Protein AF-A0AAV6YRN5-F1 (afdb_monomer_lite)

InterPro domains:
  IPR001936 Ras GTPase-activating domain [PF00616] (3-54)
  IPR001936 Ras GTPase-activating domain [PS50018] (1-71)
  IPR008936 Rho GTPase activation protein [G3DSA:1.10.506.10] (1-69)
  IPR008936 Rho GTPase activation protein [SSF48350] (2-67)
  IPR039360 Ras GTPase-activating protein [PTHR10194] (1-67)

Sequence (71 aa):
MFSKEVELADSMQTLFRGNSLASKIMTFCFKVYGATYLQKLLEPLLRVIIMAPEWQHVSFEVDSTRFEVLF

Secondary structure (DSSP, 8-state):
-HHHHHHH-SSGGGTT-S--HHHHHHHHHHHHHHHHHHHHHHHHHHHHHHHSGGGTT------GGGS----

Radius of gyration: 20.01 Å; chains: 1; bounding box: 34×36×50 Å

Foldseek 3Di:
DQVVQVVPDPDPVCRLVDDDPVVVVVVVVCCVVVVVVCCVVCVVVVCCCPPPPVNPPDDPDPDPVPPPPPD

Structure (mmCIF, N/CA/C/O backbone):
data_AF-A0AAV6YRN5-F1
#
_entry.id   AF-A0AAV6YRN5-F1
#
loop_
_atom_site.group_PDB
_atom_site.id
_atom_site.type_symbol
_atom_site.label_atom_id
_atom_site.label_alt_id
_atom_site.label_comp_id
_atom_site.label_asym_id
_atom_site.label_entity_id
_atom_site.label_seq_id
_atom_site.pdbx_PDB_ins_code
_atom_site.Cartn_x
_atom_site.Cartn_y
_atom_site.Cartn_z
_atom_site.occupancy
_atom_site.B_iso_or_equiv
_atom_site.auth_seq_id
_atom_site.auth_comp_id
_atom_site.auth_asym_id
_atom_site.auth_atom_id
_atom_site.pdbx_PDB_model_num
ATOM 1 N N . MET A 1 1 ? 12.841 3.079 -16.981 1.00 84.38 1 MET A N 1
ATOM 2 C CA . MET A 1 1 ? 12.746 2.184 -15.803 1.00 84.38 1 MET A CA 1
ATOM 3 C C . MET A 1 1 ? 11.423 1.428 -15.810 1.00 84.38 1 MET A C 1
ATOM 5 O O . MET A 1 1 ? 11.469 0.227 -15.997 1.00 84.38 1 MET A O 1
ATOM 9 N N . PHE A 1 2 ? 10.263 2.091 -15.711 1.00 89.25 2 PHE A N 1
ATOM 10 C CA . PHE A 1 2 ? 8.962 1.396 -15.716 1.00 89.25 2 PHE A CA 1
ATOM 11 C C . PHE A 1 2 ? 8.642 0.665 -17.024 1.00 89.25 2 PHE A C 1
ATOM 13 O O . PHE A 1 2 ? 8.226 -0.481 -16.959 1.00 89.25 2 PHE A O 1
ATOM 20 N N . SER A 1 3 ? 8.934 1.250 -18.191 1.00 92.88 3 SER A N 1
ATOM 21 C CA . SER A 1 3 ? 8.752 0.556 -19.479 1.00 92.88 3 SER A CA 1
ATOM 22 C C . SER A 1 3 ? 9.553 -0.747 -19.559 1.00 92.88 3 SER A C 1
ATOM 24 O O . SER A 1 3 ? 9.031 -1.759 -19.998 1.00 92.88 3 SER A O 1
ATOM 26 N N . LYS A 1 4 ? 10.779 -0.752 -19.020 1.00 90.31 4 LYS A N 1
ATOM 27 C CA . LYS A 1 4 ? 11.628 -1.949 -18.959 1.00 90.31 4 LYS A CA 1
ATOM 28 C C . LYS A 1 4 ? 11.072 -3.013 -18.008 1.00 90.31 4 LYS A C 1
ATOM 30 O O . LYS A 1 4 ? 11.200 -4.195 -18.280 1.00 90.31 4 LYS A O 1
ATOM 35 N N . GLU A 1 5 ? 10.462 -2.607 -16.897 1.00 91.12 5 GLU A N 1
ATOM 36 C CA . GLU A 1 5 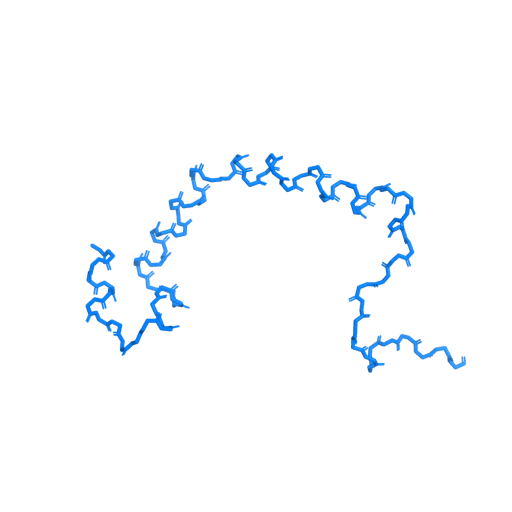? 9.785 -3.549 -15.997 1.00 91.12 5 GLU A CA 1
ATOM 37 C C . GLU A 1 5 ? 8.558 -4.183 -16.674 1.00 91.12 5 GLU A C 1
ATOM 39 O O . GLU A 1 5 ? 8.317 -5.372 -16.509 1.00 91.12 5 GLU A O 1
ATOM 44 N N . VAL A 1 6 ? 7.815 -3.400 -17.468 1.00 94.25 6 VAL A N 1
ATOM 45 C CA . VAL A 1 6 ? 6.663 -3.878 -18.252 1.00 94.25 6 VAL A CA 1
ATOM 46 C C . VAL A 1 6 ? 7.094 -4.854 -19.340 1.00 94.25 6 VAL A C 1
ATOM 48 O O . VAL A 1 6 ? 6.472 -5.897 -19.492 1.00 94.25 6 VAL A O 1
ATOM 51 N N . GLU A 1 7 ? 8.169 -4.544 -20.063 1.00 93.62 7 GLU A N 1
ATOM 52 C CA . GLU A 1 7 ? 8.728 -5.417 -21.103 1.00 93.62 7 GLU A CA 1
ATOM 53 C C . GLU A 1 7 ? 9.208 -6.770 -20.557 1.00 93.62 7 GLU A C 1
ATOM 55 O O . GLU A 1 7 ? 9.158 -7.767 -21.271 1.00 93.62 7 GLU A O 1
ATOM 60 N N . LEU A 1 8 ? 9.684 -6.810 -19.308 1.00 90.69 8 LEU A N 1
ATOM 61 C CA . LEU A 1 8 ? 10.233 -8.014 -18.675 1.00 90.69 8 LEU A CA 1
ATOM 62 C C . LEU A 1 8 ? 9.198 -8.833 -17.891 1.00 90.69 8 LEU A C 1
ATOM 64 O O . LEU A 1 8 ? 9.527 -9.917 -17.416 1.00 90.69 8 LEU A O 1
ATOM 68 N N . ALA A 1 9 ? 7.983 -8.321 -17.695 1.00 90.44 9 ALA A N 1
ATOM 69 C CA . ALA A 1 9 ? 6.964 -9.013 -16.921 1.00 90.44 9 ALA A CA 1
ATOM 70 C C . ALA A 1 9 ? 6.276 -10.104 -17.757 1.00 90.44 9 ALA A C 1
ATOM 72 O O . ALA A 1 9 ? 5.727 -9.825 -18.819 1.00 90.44 9 ALA A O 1
ATOM 73 N N . ASP A 1 10 ? 6.220 -11.328 -17.224 1.00 90.12 10 ASP A N 1
ATOM 74 C CA . ASP A 1 10 ? 5.537 -12.459 -17.877 1.00 90.12 10 ASP A CA 1
ATOM 75 C C . ASP A 1 10 ? 4.024 -12.234 -18.041 1.00 90.12 10 ASP A C 1
ATOM 77 O O . ASP A 1 10 ? 3.379 -12.811 -18.915 1.00 90.12 10 ASP A O 1
ATOM 81 N N . SER A 1 11 ? 3.428 -11.423 -17.161 1.00 93.50 11 SER A N 1
ATOM 82 C CA . SER A 1 11 ? 2.001 -11.112 -17.171 1.00 93.50 11 SER A CA 1
ATOM 83 C C . SER A 1 11 ? 1.717 -9.790 -16.457 1.00 93.50 11 SER A C 1
ATOM 85 O O . SER A 1 11 ? 2.506 -9.318 -15.635 1.00 93.50 11 SER A O 1
ATOM 87 N N . MET A 1 12 ? 0.544 -9.206 -16.698 1.00 92.25 12 MET A N 1
ATOM 88 C CA . MET A 1 12 ? 0.126 -7.989 -15.991 1.00 92.25 12 MET A CA 1
ATOM 89 C C . MET A 1 12 ? -0.003 -8.214 -14.473 1.00 92.25 12 MET A C 1
ATOM 91 O O . MET A 1 12 ? 0.222 -7.300 -13.686 1.00 92.25 12 MET A O 1
ATOM 95 N N . GLN A 1 13 ? -0.330 -9.435 -14.046 1.00 93.88 13 GLN A N 1
ATOM 96 C CA . GLN A 1 13 ? -0.560 -9.805 -12.649 1.00 93.88 13 GLN A CA 1
ATOM 97 C C . GLN A 1 13 ? 0.721 -9.821 -11.800 1.00 93.88 13 GLN A C 1
ATOM 99 O O . GLN A 1 13 ? 0.626 -9.791 -10.566 1.00 93.88 13 GLN A O 1
ATOM 104 N N . THR A 1 14 ? 1.898 -9.901 -12.430 1.00 92.31 14 THR A N 1
ATOM 105 C CA . THR A 1 14 ? 3.209 -9.909 -11.757 1.00 92.31 14 THR A CA 1
ATOM 106 C C . THR A 1 14 ? 3.894 -8.543 -11.772 1.00 92.31 14 THR A C 1
ATOM 108 O O . THR A 1 14 ? 4.864 -8.330 -11.039 1.00 92.31 14 THR A O 1
ATOM 111 N N . LEU A 1 15 ? 3.368 -7.592 -12.547 1.00 93.69 15 LEU A N 1
ATOM 112 C CA . LEU A 1 15 ? 3.950 -6.271 -12.730 1.00 93.69 15 LEU A CA 1
ATOM 113 C C . LEU A 1 15 ? 3.998 -5.478 -11.411 1.00 93.69 15 LEU A C 1
ATOM 115 O O . LEU A 1 15 ? 2.991 -5.333 -10.721 1.00 93.69 15 LEU A O 1
ATOM 119 N N . PHE A 1 16 ? 5.183 -4.965 -11.060 1.00 91.38 16 PHE A N 1
ATOM 120 C CA . PHE A 1 16 ? 5.462 -4.213 -9.821 1.00 91.38 16 PHE A CA 1
ATOM 121 C C . PHE A 1 16 ? 5.085 -4.925 -8.511 1.00 91.38 16 PHE A C 1
ATOM 123 O O . PHE A 1 16 ? 4.973 -4.294 -7.461 1.00 91.38 16 PHE A O 1
ATOM 130 N N . ARG A 1 17 ? 4.900 -6.250 -8.547 1.00 91.44 17 ARG A N 1
ATOM 131 C CA . ARG A 1 17 ? 4.507 -7.043 -7.373 1.00 91.44 17 ARG A CA 1
ATOM 132 C C . ARG A 1 17 ? 5.700 -7.534 -6.544 1.00 91.44 17 ARG A C 1
ATOM 134 O O . ARG A 1 17 ? 5.517 -8.103 -5.473 1.00 91.44 17 ARG A O 1
ATOM 141 N N . GLY A 1 18 ? 6.917 -7.346 -7.057 1.00 88.50 18 GLY A N 1
ATOM 142 C CA . GLY A 1 18 ? 8.170 -7.773 -6.436 1.00 88.50 18 GLY A CA 1
ATOM 143 C C . GLY A 1 18 ? 8.994 -6.628 -5.839 1.00 88.50 18 GLY A C 1
ATOM 144 O O . GLY A 1 18 ? 8.577 -5.477 -5.773 1.00 88.50 18 GLY A O 1
ATOM 145 N N . ASN A 1 19 ? 10.226 -6.945 -5.437 1.00 93.56 19 ASN A N 1
ATOM 146 C CA . ASN A 1 19 ? 11.172 -6.004 -4.820 1.00 93.56 19 ASN A CA 1
ATOM 147 C C . ASN A 1 19 ? 12.207 -5.440 -5.809 1.00 93.56 19 ASN A C 1
ATOM 149 O O . ASN A 1 19 ? 13.340 -5.136 -5.426 1.00 93.56 19 ASN A O 1
ATOM 153 N N . 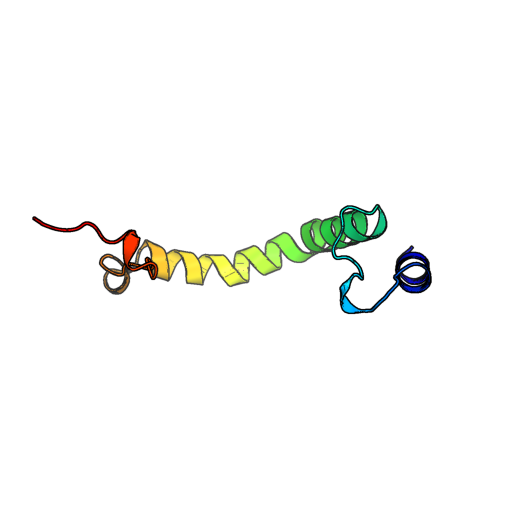SER A 1 20 ? 11.837 -5.315 -7.081 1.00 95.38 20 SER A N 1
ATOM 154 C CA . SER A 1 20 ? 12.713 -4.762 -8.112 1.00 95.38 20 SER A CA 1
ATOM 155 C C . SER A 1 20 ? 13.076 -3.300 -7.842 1.00 95.38 20 SER A C 1
ATOM 157 O O . SER A 1 20 ? 12.423 -2.591 -7.067 1.00 95.38 20 SER A O 1
ATOM 159 N N . LEU A 1 21 ? 14.116 -2.816 -8.525 1.00 95.50 21 LEU A N 1
ATOM 160 C CA . LEU A 1 21 ? 14.508 -1.410 -8.453 1.00 95.50 21 LEU A CA 1
ATOM 161 C C . LEU A 1 21 ? 13.364 -0.482 -8.887 1.00 95.50 21 LEU A C 1
ATOM 163 O O . LEU A 1 21 ? 13.123 0.528 -8.232 1.00 95.50 21 LEU A O 1
ATOM 167 N N . ALA A 1 22 ? 12.626 -0.838 -9.943 1.00 95.62 22 ALA A N 1
ATOM 168 C CA . ALA A 1 22 ? 11.484 -0.059 -10.405 1.00 95.62 22 ALA A CA 1
ATOM 169 C C . ALA A 1 22 ? 10.391 0.038 -9.326 1.00 95.62 22 ALA A C 1
ATOM 171 O O . ALA A 1 22 ? 9.935 1.136 -9.013 1.00 95.62 22 ALA A O 1
ATOM 172 N N . SER A 1 23 ? 10.041 -1.081 -8.689 1.00 96.25 23 SER A N 1
ATOM 173 C CA . SER A 1 23 ? 9.028 -1.121 -7.622 1.00 96.25 23 SER A CA 1
ATOM 174 C C . SER A 1 23 ? 9.454 -0.312 -6.388 1.00 96.25 23 SER A C 1
ATOM 176 O O . SER A 1 23 ? 8.645 0.395 -5.780 1.00 96.25 23 SER A O 1
ATOM 178 N N . LYS A 1 24 ? 10.753 -0.328 -6.054 1.00 97.06 24 LYS A N 1
ATOM 179 C CA . LYS A 1 24 ? 11.329 0.501 -4.981 1.00 97.06 24 LYS A CA 1
ATOM 180 C C . LYS A 1 24 ? 11.296 1.992 -5.318 1.00 97.06 24 LYS A C 1
ATOM 182 O O . LYS A 1 24 ? 10.928 2.786 -4.458 1.00 97.06 24 LYS A O 1
ATOM 187 N N . ILE A 1 25 ? 11.635 2.374 -6.552 1.00 97.44 25 ILE A N 1
ATOM 188 C CA . ILE A 1 25 ? 11.548 3.767 -7.018 1.00 97.44 25 ILE A CA 1
ATOM 189 C C . ILE A 1 25 ? 10.097 4.252 -6.966 1.00 97.44 25 ILE A C 1
ATOM 191 O O . ILE A 1 25 ? 9.834 5.323 -6.427 1.00 97.44 25 ILE A O 1
ATOM 195 N N . MET A 1 26 ? 9.148 3.450 -7.453 1.00 97.00 26 MET A N 1
ATOM 196 C CA . MET A 1 26 ? 7.720 3.773 -7.403 1.00 97.00 26 MET A CA 1
ATOM 197 C C . MET A 1 26 ? 7.241 3.992 -5.962 1.00 97.00 26 MET A C 1
ATOM 199 O O . MET A 1 26 ? 6.657 5.031 -5.654 1.00 97.00 26 MET A O 1
ATOM 203 N N . THR A 1 27 ? 7.557 3.056 -5.061 1.00 97.50 27 THR A N 1
ATOM 204 C CA . THR A 1 27 ? 7.242 3.173 -3.627 1.00 97.50 27 THR A CA 1
ATOM 205 C C . THR A 1 27 ? 7.869 4.424 -3.014 1.00 97.50 27 THR A C 1
ATOM 207 O O . THR A 1 27 ? 7.220 5.133 -2.245 1.00 97.50 27 THR A O 1
ATOM 210 N N . PHE A 1 28 ? 9.122 4.728 -3.363 1.00 97.81 28 PHE A N 1
ATOM 211 C CA . PHE A 1 28 ? 9.802 5.924 -2.881 1.00 97.81 28 PHE A CA 1
ATOM 212 C C . PHE A 1 28 ? 9.085 7.200 -3.333 1.00 97.81 28 PHE A C 1
ATOM 214 O O . PHE A 1 28 ? 8.810 8.054 -2.493 1.00 97.81 28 PHE A O 1
ATOM 221 N N . CYS A 1 29 ? 8.706 7.304 -4.610 1.00 97.81 29 CYS A N 1
ATOM 222 C CA . CYS A 1 29 ? 7.937 8.434 -5.130 1.00 97.81 29 CYS A CA 1
ATOM 223 C C . CYS A 1 29 ? 6.603 8.608 -4.389 1.00 97.81 29 CYS A C 1
ATOM 225 O O . CYS A 1 29 ? 6.297 9.714 -3.941 1.00 97.81 29 CYS A O 1
ATOM 227 N N . PHE A 1 30 ? 5.839 7.529 -4.183 1.00 98.19 30 PHE A N 1
ATOM 228 C CA . PHE A 1 30 ? 4.599 7.607 -3.405 1.00 98.19 30 PHE A CA 1
ATOM 229 C C . PHE A 1 30 ? 4.839 8.041 -1.963 1.00 98.19 30 PHE A C 1
ATOM 231 O O . PHE A 1 30 ? 4.071 8.834 -1.429 1.00 98.19 30 PHE A O 1
ATOM 238 N N . LYS A 1 31 ? 5.918 7.575 -1.333 1.00 97.62 31 LYS A N 1
ATOM 239 C CA . LYS A 1 31 ? 6.252 7.978 0.031 1.00 97.62 31 LYS A CA 1
ATOM 240 C C . LYS A 1 31 ? 6.577 9.468 0.111 1.00 97.62 31 LYS A C 1
ATOM 242 O O . LYS A 1 31 ? 5.991 10.163 0.932 1.00 97.62 31 LYS A O 1
ATOM 247 N N . VAL A 1 32 ? 7.494 9.967 -0.718 1.00 98.06 32 VAL A N 1
ATOM 248 C CA . VAL A 1 32 ? 7.971 11.356 -0.593 1.00 98.06 32 VAL A CA 1
ATOM 249 C C . VAL A 1 32 ? 6.928 12.385 -1.021 1.00 98.06 32 VAL A C 1
ATOM 251 O O . VAL A 1 32 ? 6.850 13.444 -0.408 1.00 98.06 32 VAL A O 1
ATOM 254 N N . TYR A 1 33 ? 6.096 12.072 -2.018 1.00 98.25 33 TYR A N 1
ATOM 255 C CA . TYR A 1 33 ? 5.078 13.005 -2.514 1.00 98.25 33 TYR A CA 1
ATOM 256 C C . TYR A 1 33 ? 3.687 12.768 -1.912 1.00 98.25 33 TYR A C 1
ATOM 258 O O . TYR A 1 33 ? 2.884 13.693 -1.835 1.00 98.25 33 TYR A O 1
ATOM 266 N N . GLY A 1 34 ? 3.390 11.546 -1.470 1.00 98.25 34 GLY A N 1
ATOM 267 C CA . GLY A 1 34 ? 2.071 11.148 -0.980 1.00 98.25 34 GLY A CA 1
ATOM 268 C C . GLY A 1 34 ? 1.935 11.084 0.541 1.00 98.25 34 GLY A C 1
ATOM 269 O O . GLY A 1 34 ? 0.808 10.992 1.018 1.00 98.25 34 GLY A O 1
ATOM 270 N N . ALA A 1 35 ? 3.022 11.157 1.321 1.00 98.25 35 ALA A N 1
ATOM 271 C CA . ALA A 1 35 ? 2.951 11.015 2.782 1.00 98.25 35 ALA A CA 1
ATOM 272 C C . ALA A 1 35 ? 1.977 12.005 3.436 1.00 98.25 35 ALA A C 1
ATOM 274 O O . ALA A 1 35 ? 1.100 11.596 4.193 1.00 98.25 35 ALA A O 1
ATOM 275 N N . THR A 1 36 ? 2.082 13.296 3.113 1.00 98.25 36 THR A N 1
ATOM 276 C CA . THR A 1 36 ? 1.184 14.317 3.675 1.00 98.25 36 THR A CA 1
ATOM 277 C C . THR A 1 36 ? -0.261 14.122 3.221 1.00 98.25 36 THR A C 1
ATOM 279 O O . THR A 1 36 ? -1.182 14.360 3.999 1.00 98.25 36 THR A O 1
ATOM 282 N N . TYR A 1 37 ? -0.474 13.674 1.981 1.00 98.50 37 TYR A N 1
ATOM 283 C CA . TYR A 1 37 ? -1.808 13.355 1.476 1.00 98.50 37 TYR A CA 1
ATOM 284 C C . TYR A 1 37 ? -2.430 12.192 2.260 1.00 98.50 37 TYR A C 1
ATOM 286 O O . TYR A 1 37 ? -3.522 12.342 2.804 1.00 98.50 37 TYR A O 1
ATOM 294 N N . LEU A 1 38 ? -1.710 11.070 2.386 1.00 98.62 38 LEU A N 1
ATOM 295 C CA . LEU A 1 38 ? -2.184 9.895 3.117 1.00 98.62 38 LEU A CA 1
ATOM 296 C C . LEU A 1 38 ? -2.424 10.197 4.593 1.00 98.62 38 LEU A C 1
ATOM 298 O O . LEU A 1 38 ? -3.436 9.766 5.134 1.00 98.62 38 LEU A O 1
ATOM 302 N N . GLN A 1 39 ? -1.539 10.960 5.237 1.00 98.44 39 GLN A N 1
ATOM 303 C CA . GLN A 1 39 ? -1.727 11.358 6.629 1.00 98.44 39 GLN A CA 1
ATOM 304 C C . GLN A 1 39 ? -3.021 12.163 6.794 1.00 98.44 39 GLN A C 1
ATOM 306 O O . GLN A 1 39 ? -3.874 11.780 7.586 1.00 98.44 39 GLN A O 1
ATOM 311 N N . LYS A 1 40 ? -3.205 13.237 6.016 1.00 98.31 40 LYS A N 1
ATOM 312 C CA . LYS A 1 40 ? -4.405 14.085 6.114 1.00 98.31 40 LYS A CA 1
ATOM 313 C C . LYS A 1 40 ? -5.694 13.325 5.811 1.00 98.31 40 LYS A C 1
ATOM 315 O O . LYS A 1 40 ? -6.729 13.644 6.385 1.00 98.31 40 LYS A O 1
ATOM 320 N N . LEU A 1 41 ? -5.629 12.343 4.914 1.00 98.38 41 LEU A N 1
ATOM 321 C CA . LEU A 1 41 ? -6.768 11.508 4.558 1.00 98.38 41 LEU A CA 1
ATOM 322 C C . LEU A 1 41 ? -7.116 10.498 5.662 1.00 98.38 41 LEU A C 1
ATOM 324 O O . LEU A 1 41 ? -8.279 10.374 6.035 1.00 98.38 41 LEU A O 1
ATOM 328 N N . LEU A 1 42 ? -6.124 9.761 6.167 1.00 98.56 42 LEU A N 1
ATOM 329 C CA . LEU A 1 42 ? -6.349 8.609 7.046 1.00 98.56 42 LEU A CA 1
ATOM 330 C C . LEU A 1 42 ? -6.407 8.976 8.528 1.00 98.56 42 LEU A C 1
ATOM 332 O O . LEU A 1 42 ? -7.126 8.326 9.282 1.00 98.56 42 LEU A O 1
ATOM 336 N 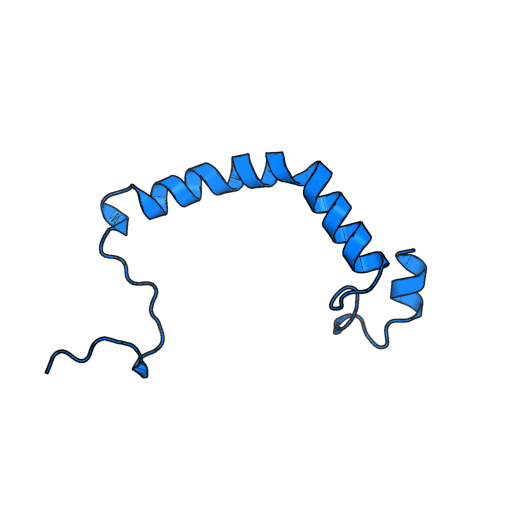N . GLU A 1 43 ? -5.682 10.007 8.962 1.00 98.25 43 GLU A N 1
ATOM 337 C CA . GLU A 1 43 ? -5.637 10.420 10.367 1.00 98.25 43 GLU A CA 1
ATOM 338 C C . GLU A 1 43 ? -7.024 10.647 10.996 1.00 98.25 43 GLU A C 1
ATOM 340 O O . GLU A 1 43 ? -7.271 10.071 12.058 1.00 98.25 43 GLU A O 1
ATOM 345 N N . PRO A 1 44 ? -7.955 11.420 10.40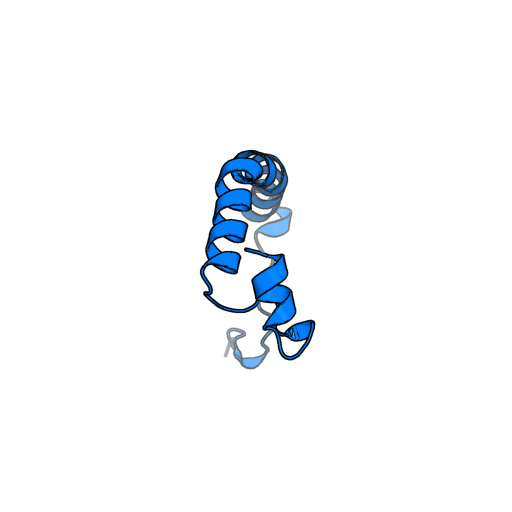0 1.00 97.69 44 PRO A N 1
ATOM 346 C CA . PRO A 1 44 ? -9.270 11.617 11.010 1.00 97.69 44 PRO A CA 1
ATOM 347 C C . PRO A 1 44 ? -10.074 10.313 11.112 1.00 97.69 44 PRO A C 1
ATOM 349 O O . PRO A 1 44 ? -10.754 10.100 12.112 1.00 97.69 44 PRO A O 1
ATOM 352 N N . LEU A 1 45 ? -9.957 9.413 10.129 1.00 97.56 45 LEU A N 1
ATOM 353 C CA . LEU A 1 45 ? -10.658 8.124 10.132 1.00 97.56 45 LEU A CA 1
ATOM 354 C C . LEU A 1 45 ? -10.131 7.206 11.239 1.00 97.56 45 LEU A C 1
ATOM 356 O O . LEU A 1 45 ? -10.907 6.622 11.992 1.00 97.56 45 LEU A O 1
ATOM 360 N N . LEU A 1 46 ? -8.806 7.128 11.379 1.00 97.12 46 LEU A N 1
ATOM 361 C CA . LEU A 1 46 ? -8.167 6.353 12.440 1.00 97.12 46 LEU A CA 1
ATOM 362 C C . LEU A 1 46 ? -8.512 6.908 13.824 1.00 97.12 46 LEU A C 1
ATOM 364 O O . LEU A 1 46 ? -8.768 6.134 14.741 1.00 97.12 46 LEU A O 1
ATOM 368 N N . ARG A 1 47 ? -8.572 8.237 13.983 1.00 96.56 47 ARG A N 1
ATOM 369 C CA . ARG A 1 47 ? -8.993 8.861 15.247 1.00 96.56 47 ARG A CA 1
ATOM 370 C C . ARG A 1 47 ? -10.418 8.476 15.632 1.00 96.56 47 ARG A C 1
ATOM 372 O O . ARG A 1 47 ? -10.641 8.188 16.801 1.00 96.56 47 ARG A O 1
ATOM 379 N N . VAL A 1 48 ? -11.352 8.433 14.680 1.00 96.62 48 VAL A N 1
ATOM 380 C CA . VAL A 1 48 ? -12.729 7.984 14.946 1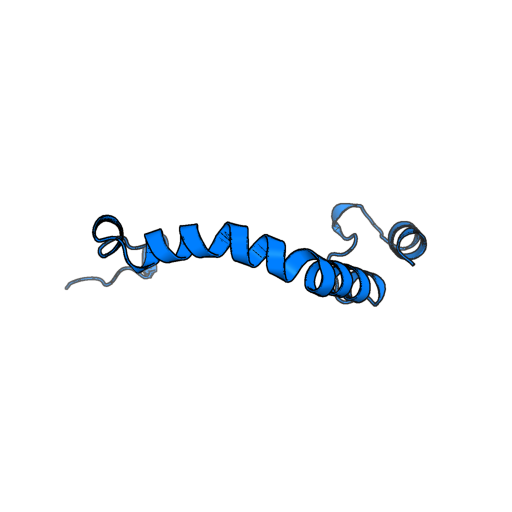.00 96.62 48 VAL A CA 1
ATOM 381 C C . VAL A 1 48 ? -12.737 6.533 15.424 1.00 96.62 48 VAL A C 1
ATOM 383 O O . VAL A 1 48 ? -13.266 6.259 16.494 1.00 96.62 48 VAL A O 1
ATOM 386 N N . ILE A 1 49 ? -12.077 5.627 14.696 1.00 95.44 49 ILE A N 1
ATOM 387 C CA . ILE A 1 49 ? -12.052 4.196 15.045 1.00 95.44 49 ILE A CA 1
ATOM 388 C C . ILE A 1 49 ? -11.424 3.958 16.426 1.00 95.44 49 ILE A C 1
ATOM 390 O O . ILE A 1 49 ? -11.879 3.100 17.173 1.00 95.44 49 ILE A O 1
ATOM 394 N N . ILE A 1 50 ? -10.372 4.702 16.776 1.00 94.56 50 ILE A N 1
ATOM 395 C CA . ILE A 1 50 ? -9.634 4.487 18.028 1.00 94.56 50 ILE A CA 1
ATOM 396 C C . ILE A 1 50 ? -10.310 5.173 19.220 1.00 94.56 50 ILE A C 1
ATOM 398 O O . ILE A 1 50 ? -10.269 4.648 20.331 1.00 94.56 50 ILE A O 1
ATOM 402 N N . MET A 1 51 ? -10.864 6.374 19.031 1.00 94.81 51 MET A N 1
ATOM 403 C CA . MET A 1 51 ? -11.250 7.242 20.151 1.00 94.81 51 MET A CA 1
ATOM 404 C C . MET A 1 51 ? -12.757 7.366 20.357 1.00 94.81 51 MET A C 1
ATOM 406 O O . MET A 1 51 ? -13.172 7.768 21.444 1.00 94.81 51 MET A O 1
ATOM 410 N N . ALA A 1 52 ? -13.576 7.075 19.346 1.00 94.25 52 ALA A N 1
ATOM 411 C CA . ALA A 1 52 ? -15.008 7.289 19.456 1.00 94.25 52 ALA A CA 1
ATOM 412 C C . ALA A 1 52 ? -15.690 6.128 20.221 1.00 94.25 52 ALA A C 1
ATOM 414 O O . ALA A 1 52 ? -15.371 4.959 19.972 1.00 94.25 52 ALA A O 1
ATOM 415 N N . PRO A 1 53 ? -16.602 6.413 21.174 1.00 90.81 53 PRO A N 1
ATOM 416 C CA . PRO A 1 53 ? -17.196 5.395 22.047 1.00 90.81 53 PRO A CA 1
ATOM 417 C C . PRO A 1 53 ? -17.902 4.259 21.301 1.00 90.81 53 PRO A C 1
ATOM 419 O O . PRO A 1 53 ? -17.898 3.121 21.769 1.00 90.81 53 PRO A O 1
ATOM 422 N N . GLU A 1 54 ? -18.478 4.541 20.130 1.00 91.19 54 GLU A N 1
ATOM 423 C CA . GLU A 1 54 ? -19.180 3.553 19.312 1.00 91.19 54 GLU A CA 1
ATOM 424 C C . GLU A 1 54 ? -18.273 2.428 18.786 1.00 91.19 54 GLU A C 1
ATOM 426 O O . GLU A 1 54 ? -18.767 1.348 18.471 1.00 91.19 54 GLU A O 1
ATOM 431 N N . TRP A 1 55 ? -16.953 2.644 18.747 1.00 90.75 55 TRP A N 1
ATOM 432 C CA . TRP A 1 55 ? -15.972 1.654 18.293 1.00 90.75 55 TRP A CA 1
ATOM 433 C C . TRP A 1 55 ? -15.283 0.894 19.437 1.00 90.75 55 TRP A C 1
ATOM 435 O O . TRP A 1 55 ? -14.591 -0.087 19.176 1.00 90.75 55 TRP A O 1
ATOM 445 N N . GLN A 1 56 ? -15.491 1.275 20.705 1.00 84.25 56 GLN A N 1
ATOM 446 C CA . GLN A 1 56 ? -14.738 0.723 21.848 1.00 84.25 56 GLN A CA 1
ATOM 447 C C . GLN A 1 56 ? -14.947 -0.778 22.101 1.00 84.25 56 GLN A C 1
ATOM 449 O O . GLN A 1 56 ? -14.071 -1.422 22.671 1.00 84.25 56 GLN A O 1
ATOM 454 N N . HIS A 1 57 ? -16.086 -1.334 21.690 1.00 86.06 57 HIS A N 1
ATOM 455 C CA . HIS A 1 57 ? -16.423 -2.751 21.889 1.00 86.06 57 HIS A CA 1
ATOM 456 C C . HIS A 1 57 ? -16.525 -3.524 20.568 1.00 86.06 57 HIS A C 1
ATOM 458 O O . HIS A 1 57 ? -17.034 -4.644 20.536 1.00 86.06 57 HIS A O 1
ATOM 464 N N . VAL A 1 58 ? -16.067 -2.931 19.462 1.00 91.69 58 VAL A N 1
ATOM 465 C CA . VAL A 1 58 ? -16.088 -3.584 18.154 1.00 91.69 58 VAL A CA 1
ATOM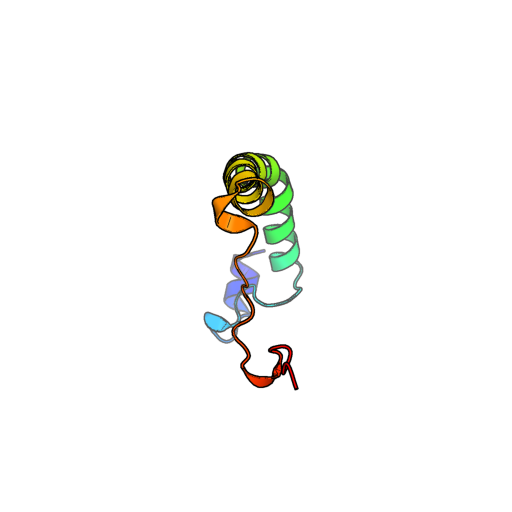 466 C C . VAL A 1 58 ? -14.880 -4.510 18.040 1.00 91.69 58 VAL A C 1
ATOM 468 O O . VAL A 1 58 ? -13.735 -4.063 18.073 1.00 91.69 58 VAL A O 1
ATOM 471 N N . SER A 1 59 ? -15.138 -5.807 17.875 1.00 91.50 59 SER A N 1
ATOM 472 C CA . SER A 1 59 ? -14.113 -6.781 17.497 1.00 91.50 59 SER A CA 1
ATOM 473 C C . SER A 1 59 ? -14.068 -6.923 15.978 1.00 91.50 59 SER A C 1
ATOM 475 O O . SER A 1 59 ? -15.100 -7.104 15.334 1.00 91.50 59 SER A O 1
ATOM 477 N N . PHE A 1 60 ? -12.863 -6.864 15.413 1.00 93.25 60 PHE A N 1
ATOM 478 C CA . PHE A 1 60 ? -12.610 -7.147 13.996 1.00 93.25 60 PHE A CA 1
ATOM 479 C C . PHE A 1 60 ? -12.117 -8.581 13.768 1.00 93.25 60 PHE A C 1
ATOM 481 O O . PHE A 1 60 ? -11.709 -8.922 12.658 1.00 93.25 60 PHE A O 1
ATOM 488 N N . GLU A 1 61 ? -12.126 -9.421 14.807 1.00 94.31 61 GLU A N 1
ATOM 489 C CA . GLU A 1 61 ? -11.797 -10.832 14.662 1.00 94.31 61 GLU A CA 1
ATOM 490 C C . GLU A 1 61 ? -12.914 -11.527 13.878 1.00 94.31 61 GLU A C 1
ATOM 492 O O . GLU A 1 61 ? -14.082 -11.486 14.260 1.00 94.31 61 GLU A O 1
ATOM 497 N N . VAL A 1 62 ? -12.555 -12.141 12.756 1.00 94.19 62 VAL A N 1
ATOM 498 C CA . VAL A 1 62 ? -13.499 -12.857 11.883 1.00 94.19 62 VAL A CA 1
ATOM 499 C C . VAL A 1 62 ? -13.211 -14.356 11.835 1.00 94.19 62 VAL A C 1
ATOM 501 O O . VAL A 1 62 ? -14.032 -15.120 11.329 1.00 94.19 62 VAL A O 1
ATOM 504 N N . ASP A 1 63 ? -12.057 -14.788 12.350 1.00 93.44 63 ASP A N 1
ATOM 505 C CA . ASP A 1 63 ? -11.710 -16.199 12.436 1.00 93.44 63 ASP A CA 1
ATOM 506 C C . ASP A 1 63 ? -12.370 -16.830 13.663 1.00 93.44 63 ASP A C 1
ATOM 508 O O . ASP A 1 63 ? -11.986 -16.594 14.810 1.00 93.44 63 ASP A O 1
ATOM 512 N N . SER A 1 64 ? -13.347 -17.696 13.395 1.00 90.06 64 SER A N 1
ATOM 513 C CA . SER A 1 64 ? -14.093 -18.413 14.428 1.00 90.06 64 SER A CA 1
ATOM 514 C C . SER A 1 64 ? -13.234 -19.242 15.379 1.00 90.06 64 SER A C 1
ATOM 516 O O . SER A 1 64 ? -13.608 -19.427 16.533 1.00 90.06 64 SER A O 1
ATOM 518 N N . THR A 1 65 ? -12.074 -19.714 14.918 1.00 92.94 65 THR A N 1
ATOM 519 C CA . THR A 1 65 ? -11.164 -20.525 15.736 1.00 92.94 65 THR A CA 1
ATOM 520 C C . THR A 1 65 ? -10.373 -19.693 16.745 1.00 92.94 65 THR A C 1
ATOM 522 O O . THR A 1 65 ? -9.774 -20.254 17.661 1.00 92.94 65 THR A O 1
ATOM 525 N N . ARG A 1 66 ? -10.376 -18.362 16.592 1.00 88.88 66 ARG A N 1
ATOM 526 C CA . ARG A 1 66 ? -9.634 -17.408 17.425 1.00 88.88 66 ARG A CA 1
ATOM 527 C C . ARG A 1 66 ? -10.521 -16.620 18.385 1.00 88.88 66 ARG A C 1
ATOM 529 O O . ARG A 1 66 ? -9.995 -15.808 19.145 1.00 88.88 66 ARG A O 1
ATOM 536 N N . PHE A 1 67 ? -11.835 -16.844 18.375 1.00 87.25 67 PHE A N 1
ATOM 537 C CA . PHE A 1 67 ? -12.705 -16.284 19.403 1.00 87.25 67 PHE A CA 1
ATOM 538 C C . PHE A 1 67 ? -12.360 -16.899 20.759 1.00 87.25 67 PHE A C 1
ATOM 540 O O . PHE A 1 67 ? -12.184 -18.114 20.862 1.00 87.25 67 PHE A O 1
ATOM 547 N N . GLU A 1 68 ? -12.260 -16.068 21.801 1.00 74.31 68 GLU A N 1
ATOM 548 C CA . GLU A 1 68 ? -12.125 -16.571 23.166 1.00 74.31 68 GLU A CA 1
ATOM 549 C C . GLU A 1 68 ? -13.338 -17.449 23.478 1.00 74.31 68 GLU A C 1
ATOM 551 O O . GLU A 1 68 ? -14.471 -16.976 23.590 1.00 74.31 68 GLU A O 1
ATOM 556 N N . VAL A 1 69 ? -13.101 -18.756 23.568 1.00 61.97 69 VAL A N 1
ATOM 557 C CA . VAL A 1 69 ? -14.110 -19.710 24.007 1.00 61.97 69 VAL A CA 1
ATOM 558 C C . VAL A 1 69 ? -14.251 -19.505 25.510 1.00 61.97 69 VAL A C 1
ATOM 560 O O . VAL A 1 69 ? -13.442 -20.007 26.289 1.00 61.97 69 VAL A O 1
ATOM 563 N N . LEU A 1 70 ? -15.243 -18.710 25.915 1.00 56.50 70 LEU A N 1
ATOM 564 C CA . LEU A 1 70 ? -15.721 -18.685 27.293 1.00 56.50 70 LEU A CA 1
ATOM 565 C C . LEU A 1 70 ? -16.250 -20.093 27.613 1.00 56.50 70 LEU A C 1
ATOM 567 O O . LEU A 1 70 ? -17.356 -20.445 27.201 1.00 56.50 70 LEU A O 1
ATOM 571 N N . PHE A 1 71 ? -15.425 -20.906 28.273 1.00 47.91 71 PHE A N 1
ATOM 572 C CA . PHE A 1 71 ? -15.868 -22.094 29.001 1.00 47.91 71 PHE A CA 1
ATOM 573 C C . PHE A 1 71 ? -16.334 -21.692 30.400 1.00 47.91 71 PHE A C 1
ATOM 575 O O . PHE A 1 71 ? -15.654 -20.841 31.021 1.00 47.91 71 PHE A O 1
#

pLDDT: mean 92.21, std 8.9, range [47.91, 98.62]

Organism: Engystomops pustulosus (NCBI:txid76066)